Protein AF-A0A7S0JAT8-F1 (afdb_monomer_lite)

InterPro domains:
  IPR013320 Concanavalin A-like lectin/glucanase domain superfamily [SSF49899] (11-123)

Sequence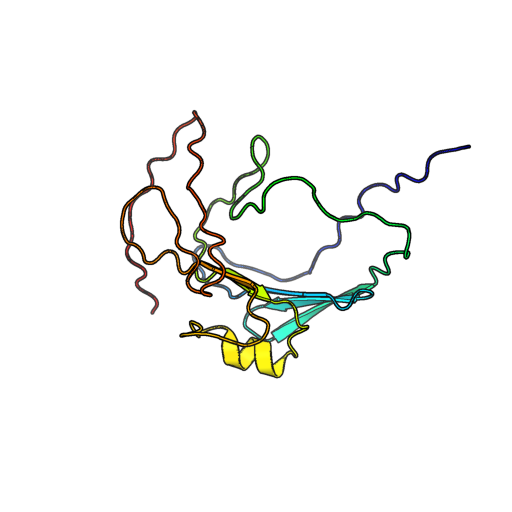 (150 aa):
ARSHLSSARSQEVKVRIETDTWYHICGTYDGKELRIYLNGTFKDQFDLPFGEDDEFHSKGDFHIGGIPGKHAWEGYIDEVRVWSDIKSEAEVRAGMNKVCVGTTAGLLAQWTFNEGSGEQVIDTSGNKNNGAFERYAGGVELRRVQSSRP

Foldseek 3Di:
DDDDPPPPPDDDFPDDDDPPDDWQWDWFDDQFKIWIDILLHTGDMDGDNDDPPDPPDDPDDDDDQDDPPDDGHDDDDFWDWDFPDGDDSVRCNVPRPDDDAEADPRTQFIFGVQPQDDQKTATRNPNGPIDGDDDDDPDDPDDDDHPPDD

Structure (mmCIF, N/CA/C/O backbone):
data_AF-A0A7S0JAT8-F1
#
_entry.id   AF-A0A7S0JAT8-F1
#
loop_
_atom_site.group_PDB
_atom_site.id
_atom_site.type_symbol
_atom_site.label_atom_id
_atom_site.label_alt_id
_atom_site.label_comp_id
_atom_site.label_asym_id
_atom_site.label_entity_id
_atom_site.label_seq_id
_atom_site.pdbx_PDB_ins_code
_atom_site.Cartn_x
_atom_site.Cartn_y
_atom_site.Cartn_z
_atom_site.occupancy
_atom_site.B_iso_or_equiv
_atom_site.auth_seq_id
_atom_site.auth_comp_id
_atom_site.auth_asym_id
_atom_site.auth_atom_id
_atom_site.pdbx_PDB_model_num
ATOM 1 N N . ALA A 1 1 ? 6.109 8.900 -37.108 1.00 40.12 1 ALA A N 1
ATOM 2 C CA . ALA A 1 1 ? 6.309 7.765 -36.188 1.00 40.12 1 ALA A CA 1
ATOM 3 C C . ALA A 1 1 ? 5.033 7.602 -35.369 1.00 40.12 1 ALA A C 1
ATOM 5 O O . ALA A 1 1 ? 4.628 8.558 -34.721 1.00 40.12 1 ALA A O 1
ATOM 6 N N . ARG A 1 2 ? 4.308 6.487 -35.531 1.00 36.12 2 ARG A N 1
ATOM 7 C CA . ARG A 1 2 ? 3.003 6.271 -34.884 1.00 36.12 2 ARG A CA 1
ATOM 8 C C . ARG A 1 2 ? 3.198 5.764 -33.453 1.00 36.12 2 ARG A C 1
ATOM 10 O O . ARG A 1 2 ? 3.781 4.708 -33.253 1.00 36.12 2 ARG A O 1
ATOM 17 N N . SER A 1 3 ? 2.685 6.565 -32.524 1.00 51.16 3 SER A N 1
ATOM 18 C CA . SER A 1 3 ? 2.229 6.279 -31.159 1.00 51.16 3 SER A CA 1
ATOM 19 C C . SER A 1 3 ? 2.258 4.816 -30.689 1.00 51.16 3 SER A C 1
ATOM 21 O O . SER A 1 3 ? 1.529 3.976 -31.219 1.00 51.16 3 SER A O 1
ATOM 23 N N . HIS A 1 4 ? 2.995 4.557 -29.609 1.00 42.19 4 HIS A N 1
ATOM 24 C CA . HIS A 1 4 ? 2.783 3.433 -28.690 1.00 42.19 4 HIS A CA 1
ATOM 25 C C . HIS A 1 4 ? 2.497 3.991 -27.292 1.00 42.19 4 HIS A C 1
ATOM 27 O O . HIS A 1 4 ? 3.267 3.826 -26.361 1.00 42.19 4 HIS A O 1
ATOM 33 N N . LEU A 1 5 ? 1.374 4.692 -27.144 1.00 45.16 5 LEU A N 1
ATOM 34 C CA . LEU A 1 5 ? 0.717 4.747 -25.843 1.00 45.16 5 LEU A CA 1
ATOM 35 C C . LEU A 1 5 ? -0.296 3.610 -25.876 1.00 45.16 5 LEU A C 1
ATOM 37 O O . LEU A 1 5 ? -1.412 3.776 -26.370 1.00 45.16 5 LEU A O 1
ATOM 41 N N . SER A 1 6 ? 0.148 2.413 -25.484 1.00 47.06 6 SER A N 1
ATOM 42 C CA . SER A 1 6 ? -0.763 1.286 -25.307 1.00 47.06 6 SER A CA 1
ATOM 43 C C . SER A 1 6 ? -1.801 1.696 -24.268 1.00 47.06 6 SER A C 1
ATOM 45 O O . SER A 1 6 ? -1.434 2.248 -23.229 1.00 47.06 6 SER A O 1
ATOM 47 N N . SER A 1 7 ? -3.083 1.462 -24.549 1.00 50.38 7 SER A N 1
ATOM 48 C CA . SER A 1 7 ? -4.158 1.658 -23.577 1.00 50.38 7 SER A CA 1
ATOM 49 C C . SER A 1 7 ? -3.756 1.031 -22.245 1.00 50.38 7 SER A C 1
ATOM 51 O O . SER A 1 7 ? -3.310 -0.117 -22.250 1.00 50.38 7 SER A O 1
ATOM 53 N N . ALA A 1 8 ? -3.910 1.755 -21.133 1.00 51.75 8 ALA A N 1
ATOM 54 C CA . ALA A 1 8 ? -3.674 1.208 -19.803 1.00 51.75 8 ALA A CA 1
ATOM 55 C C . ALA A 1 8 ? -4.427 -0.124 -19.675 1.00 51.75 8 ALA A C 1
ATOM 57 O O . ALA A 1 8 ? -5.659 -0.158 -19.677 1.00 51.75 8 ALA A O 1
ATOM 58 N N . ARG A 1 9 ? -3.685 -1.233 -19.654 1.00 59.03 9 ARG A N 1
ATOM 59 C CA . ARG A 1 9 ? -4.259 -2.558 -19.467 1.00 59.03 9 ARG A CA 1
ATOM 60 C C . ARG A 1 9 ? -4.585 -2.663 -17.986 1.00 59.03 9 ARG A C 1
ATOM 62 O O . ARG A 1 9 ? -3.685 -2.827 -17.170 1.00 59.03 9 ARG A O 1
ATOM 69 N N . SER A 1 10 ? -5.859 -2.515 -17.639 1.00 67.75 10 SER A N 1
ATOM 70 C CA . SER A 1 10 ? -6.325 -2.834 -16.295 1.00 67.75 10 SER A CA 1
ATOM 71 C C . SER A 1 10 ? -6.090 -4.324 -16.064 1.00 67.75 10 SER A C 1
ATOM 73 O O . SER A 1 10 ? -6.671 -5.157 -16.762 1.00 67.75 10 SER A O 1
ATOM 75 N N . GLN A 1 11 ? -5.208 -4.647 -15.128 1.00 79.81 11 GLN A N 1
ATOM 76 C CA . GLN A 1 11 ? -5.076 -5.994 -14.592 1.00 79.81 11 GLN A CA 1
ATOM 77 C C . GLN A 1 11 ? -5.922 -6.078 -13.323 1.00 79.81 11 GLN A C 1
ATOM 79 O O . GLN A 1 11 ? -5.937 -5.140 -12.525 1.00 79.81 11 GLN A O 1
ATOM 84 N N . GLU A 1 12 ? -6.647 -7.178 -13.152 1.00 85.75 12 GLU A N 1
ATOM 85 C CA . GLU A 1 12 ? -7.516 -7.400 -11.999 1.00 85.75 12 GLU A CA 1
ATOM 86 C C . GLU A 1 12 ? -7.115 -8.680 -11.272 1.00 85.75 12 GLU A C 1
ATOM 88 O O . GLU A 1 12 ? -6.853 -9.704 -11.897 1.00 85.75 12 GLU A O 1
ATOM 93 N N . VAL A 1 13 ? -7.107 -8.625 -9.942 1.00 88.88 13 VAL A N 1
ATOM 94 C CA . VAL A 1 13 ? -6.967 -9.811 -9.095 1.00 88.88 13 VAL A CA 1
ATOM 95 C C . VAL A 1 13 ? -8.365 -10.296 -8.741 1.00 88.88 13 VAL A C 1
ATOM 97 O O . VAL A 1 13 ? -9.128 -9.588 -8.080 1.00 88.88 13 VAL A O 1
ATOM 100 N N . LYS A 1 14 ? -8.720 -11.514 -9.156 1.00 90.38 14 LYS A N 1
ATOM 101 C CA . LYS A 1 14 ? -10.046 -12.087 -8.881 1.00 90.38 14 LYS A CA 1
ATOM 102 C C . LYS A 1 14 ? -10.119 -12.650 -7.469 1.00 90.38 14 LYS A C 1
ATOM 104 O O . LYS A 1 14 ? -9.928 -13.843 -7.243 1.00 90.38 14 LYS A O 1
ATOM 109 N N . VAL A 1 15 ? -10.430 -11.782 -6.515 1.00 90.88 15 VAL A N 1
ATOM 110 C CA . VAL A 1 15 ? -10.678 -12.153 -5.120 1.00 90.88 15 VAL A CA 1
ATOM 111 C C . VAL A 1 15 ? -11.955 -11.485 -4.627 1.00 90.88 15 VAL A C 1
ATOM 113 O O . VAL A 1 15 ? -12.222 -10.324 -4.922 1.00 90.88 15 VAL A O 1
ATOM 116 N N . ARG A 1 16 ? -12.750 -12.231 -3.857 1.00 91.62 16 ARG A N 1
ATOM 117 C CA . ARG A 1 16 ? -13.897 -11.681 -3.137 1.00 91.62 16 ARG A CA 1
ATOM 118 C C . ARG A 1 16 ? -13.408 -10.966 -1.879 1.00 91.62 16 ARG A C 1
ATOM 120 O O . ARG A 1 16 ? -12.762 -11.583 -1.036 1.00 91.62 16 ARG A O 1
ATOM 127 N N . ILE A 1 17 ? -13.764 -9.695 -1.766 1.00 92.25 17 ILE A N 1
ATOM 128 C CA . ILE A 1 17 ? -13.624 -8.882 -0.558 1.00 92.25 17 ILE A CA 1
ATOM 129 C C . ILE A 1 17 ? -15.016 -8.528 -0.045 1.00 92.25 17 ILE A C 1
ATOM 131 O O . ILE A 1 17 ? -15.958 -8.405 -0.829 1.00 92.25 17 ILE A O 1
ATOM 135 N N . GLU A 1 18 ? -15.147 -8.411 1.266 1.00 95.62 18 GLU A N 1
ATOM 136 C CA . GLU A 1 18 ? -16.399 -8.065 1.934 1.00 95.62 18 GLU A CA 1
ATOM 137 C C . GLU A 1 18 ? -16.270 -6.675 2.558 1.00 95.62 18 GLU A C 1
ATOM 139 O O . GLU A 1 18 ? -15.180 -6.264 2.963 1.00 95.62 18 GLU A O 1
ATOM 144 N N . THR A 1 19 ? -17.372 -5.925 2.598 1.00 93.81 19 THR A N 1
ATOM 145 C CA . THR A 1 19 ? -17.400 -4.632 3.288 1.00 93.81 19 THR A CA 1
ATOM 146 C C . THR A 1 19 ? -17.225 -4.834 4.791 1.00 93.81 19 THR A C 1
ATOM 148 O O . THR A 1 19 ? -17.406 -5.937 5.310 1.00 93.81 19 THR A O 1
ATOM 151 N N . ASP A 1 20 ? -16.833 -3.769 5.490 1.00 92.62 20 ASP A N 1
ATOM 152 C CA . ASP A 1 20 ? -16.684 -3.761 6.952 1.00 92.62 20 ASP A CA 1
ATOM 153 C C . ASP A 1 20 ? -15.693 -4.810 7.497 1.00 92.62 20 ASP A C 1
ATOM 155 O O . ASP A 1 20 ? -15.748 -5.196 8.664 1.00 92.62 20 ASP A O 1
ATOM 159 N N . THR A 1 21 ? -14.760 -5.264 6.654 1.00 95.31 21 THR A N 1
ATOM 160 C CA . THR A 1 21 ? -13.736 -6.254 6.997 1.00 95.31 21 THR A CA 1
ATOM 161 C C . THR A 1 21 ? -12.343 -5.686 6.746 1.00 95.31 21 THR A C 1
ATOM 163 O O . THR A 1 21 ? -12.061 -5.139 5.680 1.00 95.31 21 THR A O 1
ATOM 166 N N . TRP A 1 22 ? -11.446 -5.838 7.723 1.00 95.50 22 TRP A N 1
ATOM 167 C CA . TRP A 1 22 ? -10.042 -5.467 7.562 1.00 95.50 22 TRP A CA 1
ATOM 168 C C . TRP A 1 22 ? -9.291 -6.493 6.717 1.00 95.50 22 TRP A C 1
ATOM 170 O O . TRP A 1 22 ? -9.355 -7.699 6.962 1.00 95.50 22 TRP A O 1
ATOM 180 N N . TYR A 1 23 ? -8.514 -5.990 5.762 1.00 96.44 23 TYR A N 1
ATOM 181 C CA . TYR A 1 23 ? -7.611 -6.785 4.945 1.00 96.44 23 TYR A CA 1
ATOM 182 C C . TYR A 1 23 ? -6.217 -6.177 4.961 1.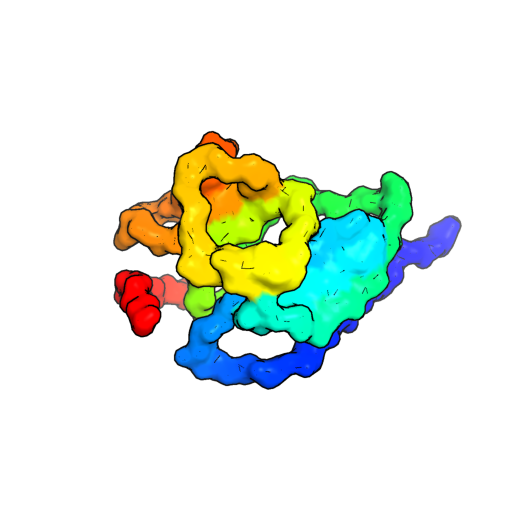00 96.44 23 TYR A C 1
ATOM 184 O O . TYR A 1 23 ? -6.056 -4.961 4.884 1.00 96.44 23 TYR A O 1
ATOM 192 N N . HIS A 1 24 ? -5.204 -7.037 4.976 1.00 97.75 24 HIS A N 1
ATOM 193 C CA . HIS A 1 24 ? -3.850 -6.629 4.639 1.00 97.75 24 HIS A CA 1
ATOM 194 C C . HIS A 1 24 ? -3.599 -6.881 3.153 1.00 97.75 24 HIS A C 1
ATOM 196 O O . HIS A 1 24 ? -3.668 -8.028 2.700 1.00 97.75 24 HIS A O 1
ATOM 202 N N . ILE A 1 25 ? -3.250 -5.832 2.413 1.00 97.06 25 ILE A N 1
ATOM 203 C CA . ILE A 1 25 ? -2.876 -5.907 0.999 1.00 97.06 25 ILE A CA 1
ATOM 204 C C . ILE A 1 25 ? -1.397 -5.555 0.874 1.00 97.06 25 ILE A C 1
ATO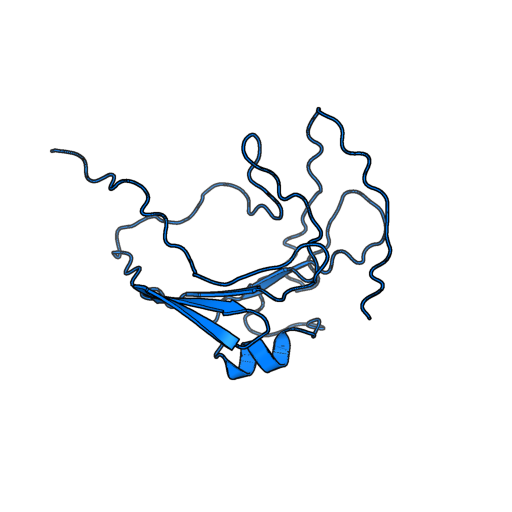M 206 O O . ILE A 1 25 ? -0.936 -4.567 1.439 1.00 97.06 25 ILE A O 1
ATOM 210 N N . CYS A 1 26 ? -0.647 -6.360 0.126 1.00 98.00 26 CYS A N 1
ATOM 211 C CA . CYS A 1 26 ? 0.744 -6.069 -0.204 1.00 98.00 26 CYS A CA 1
ATOM 212 C C . CYS A 1 26 ? 0.994 -6.337 -1.685 1.00 98.00 26 CYS A C 1
ATOM 214 O O . CYS A 1 26 ? 0.581 -7.372 -2.206 1.00 98.00 26 CYS A O 1
ATOM 216 N N . GLY A 1 27 ? 1.669 -5.398 -2.345 1.00 97.06 27 GLY A N 1
ATOM 217 C CA . GLY A 1 27 ? 2.234 -5.581 -3.674 1.00 97.06 27 GLY A CA 1
ATOM 218 C C . GLY A 1 27 ? 3.756 -5.629 -3.594 1.00 97.06 27 GLY A C 1
ATOM 219 O O . GLY A 1 27 ? 4.349 -4.840 -2.857 1.00 97.06 27 GLY A O 1
ATOM 220 N N . THR A 1 28 ? 4.388 -6.531 -4.341 1.00 96.75 28 THR A N 1
ATOM 221 C CA . THR A 1 28 ? 5.845 -6.529 -4.528 1.00 96.75 28 THR A CA 1
ATOM 222 C C . THR A 1 28 ? 6.186 -6.515 -6.004 1.00 96.75 28 THR A C 1
ATOM 224 O O . THR A 1 28 ? 5.501 -7.145 -6.803 1.00 96.75 28 THR A O 1
ATOM 227 N N . TYR A 1 29 ? 7.225 -5.769 -6.370 1.00 93.62 29 TYR A N 1
ATOM 228 C CA . TYR A 1 29 ? 7.622 -5.592 -7.759 1.00 93.62 29 TYR A CA 1
ATOM 229 C C . TYR A 1 29 ? 9.136 -5.718 -7.891 1.00 93.62 29 TYR A C 1
ATOM 231 O O . TYR A 1 29 ? 9.867 -5.032 -7.181 1.00 93.62 29 TYR A O 1
ATOM 239 N N . ASP A 1 30 ? 9.596 -6.607 -8.773 1.00 91.69 30 ASP A N 1
ATOM 240 C CA . ASP A 1 30 ? 11.021 -6.928 -8.944 1.00 91.69 30 ASP A CA 1
ATOM 241 C C . ASP A 1 30 ? 11.670 -6.302 -10.190 1.00 91.69 30 ASP A C 1
ATOM 243 O O . ASP A 1 30 ? 12.788 -6.654 -10.566 1.00 91.69 30 ASP A O 1
ATOM 247 N N . GLY A 1 31 ? 10.975 -5.359 -10.830 1.00 87.56 31 GLY A N 1
ATOM 248 C CA . GLY A 1 31 ? 11.393 -4.774 -12.105 1.00 87.56 31 GLY A CA 1
ATOM 249 C C . GLY A 1 31 ? 10.913 -5.561 -13.327 1.00 87.56 31 GLY A C 1
ATOM 250 O O . GLY A 1 31 ? 11.101 -5.097 -14.451 1.00 87.56 31 GLY A O 1
ATOM 251 N N . LYS A 1 32 ? 10.293 -6.732 -13.129 1.00 88.69 32 LYS A N 1
ATOM 252 C CA . LYS A 1 32 ? 9.715 -7.544 -14.207 1.00 88.69 32 LYS A CA 1
ATOM 253 C C . LYS A 1 32 ? 8.335 -8.086 -13.881 1.00 88.69 32 LYS A C 1
ATOM 255 O O . LYS A 1 32 ? 7.501 -8.175 -14.774 1.00 88.69 32 LYS A O 1
ATOM 260 N N . GLU A 1 33 ? 8.086 -8.450 -12.633 1.00 91.44 33 GLU A N 1
ATOM 261 C CA . GLU A 1 33 ? 6.855 -9.097 -12.199 1.00 91.44 33 GLU A CA 1
ATOM 262 C C . GLU A 1 33 ? 6.288 -8.392 -10.964 1.00 91.44 33 GLU A C 1
ATOM 264 O O . GLU A 1 33 ? 6.991 -8.160 -9.976 1.00 91.44 33 GLU A O 1
ATOM 269 N N . LEU A 1 34 ? 4.999 -8.049 -11.021 1.00 93.75 34 LEU A N 1
ATOM 270 C CA . LEU A 1 34 ? 4.223 -7.565 -9.881 1.00 93.75 34 LEU A CA 1
ATOM 271 C C . LEU A 1 34 ? 3.488 -8.742 -9.246 1.00 93.75 34 LEU A C 1
ATOM 273 O O . LEU A 1 34 ? 2.724 -9.418 -9.927 1.00 93.75 34 LEU A O 1
ATOM 277 N N . ARG A 1 35 ? 3.646 -8.939 -7.937 1.00 96.44 35 ARG A N 1
ATOM 278 C CA . ARG A 1 35 ? 2.919 -9.941 -7.144 1.00 96.44 35 ARG A CA 1
ATOM 279 C C . ARG A 1 35 ? 1.991 -9.256 -6.156 1.00 96.44 35 ARG A C 1
ATOM 281 O O . ARG A 1 35 ? 2.392 -8.287 -5.514 1.00 96.44 35 ARG A O 1
ATOM 288 N N . ILE A 1 36 ? 0.781 -9.785 -5.993 1.00 97.44 36 ILE A N 1
ATOM 289 C CA . ILE A 1 36 ? -0.215 -9.284 -5.041 1.00 97.44 36 ILE A CA 1
ATOM 290 C C . ILE A 1 36 ? -0.515 -10.344 -3.981 1.00 97.44 36 ILE A C 1
ATOM 292 O O . ILE A 1 36 ? -0.766 -11.513 -4.284 1.00 97.44 36 ILE A O 1
ATOM 296 N N . TYR A 1 37 ? -0.544 -9.907 -2.725 1.00 98.06 37 TYR A N 1
ATOM 297 C CA . TYR A 1 37 ? -0.856 -10.713 -1.553 1.00 98.06 37 TYR A CA 1
ATOM 298 C C . TYR A 1 37 ? -2.052 -10.120 -0.810 1.00 98.06 37 TYR A C 1
ATOM 300 O O . TYR A 1 37 ? -2.120 -8.910 -0.593 1.00 98.06 37 TYR A O 1
ATOM 308 N N . LEU A 1 38 ? -2.950 -10.989 -0.345 1.00 97.88 38 LEU A N 1
ATOM 309 C CA . LEU A 1 38 ? -4.057 -10.632 0.544 1.00 97.88 38 LEU A CA 1
ATOM 310 C C . LEU A 1 38 ? -3.960 -11.476 1.814 1.00 97.88 38 LEU A C 1
ATOM 312 O O . LEU A 1 38 ? -3.875 -12.704 1.733 1.00 97.88 38 LEU A O 1
ATOM 316 N N . ASN A 1 39 ? -3.957 -10.822 2.975 1.00 97.50 39 ASN A N 1
ATOM 317 C CA . ASN A 1 39 ? -3.791 -11.450 4.291 1.00 97.50 39 ASN A CA 1
ATOM 318 C C . ASN A 1 39 ? -2.571 -12.391 4.338 1.00 97.50 39 ASN A C 1
ATOM 320 O O . ASN A 1 39 ? -2.645 -13.527 4.804 1.00 97.50 39 ASN A O 1
ATOM 324 N N . GLY A 1 40 ? -1.448 -11.931 3.775 1.00 97.06 40 GLY A N 1
ATOM 325 C CA . GLY A 1 40 ? -0.179 -12.666 3.781 1.00 97.06 40 GLY A CA 1
ATOM 326 C C . GLY A 1 40 ? -0.150 -13.917 2.901 1.00 97.06 40 GLY A C 1
ATOM 327 O O . GLY A 1 40 ? 0.747 -14.744 3.063 1.00 97.06 40 GLY A O 1
ATOM 328 N N . THR A 1 41 ? -1.129 -14.080 2.009 1.00 97.31 41 THR A N 1
ATOM 329 C CA . THR A 1 41 ? -1.202 -15.197 1.060 1.00 97.31 41 THR A CA 1
ATOM 330 C C . THR A 1 41 ? -1.140 -14.672 -0.366 1.00 97.31 41 THR A C 1
ATOM 332 O O . THR A 1 41 ? -1.861 -13.725 -0.691 1.00 97.31 41 THR A O 1
ATOM 335 N N . PHE A 1 42 ? -0.314 -15.291 -1.210 1.00 97.75 42 PHE A N 1
ATOM 336 C CA . PHE A 1 42 ? -0.227 -14.965 -2.636 1.00 97.75 42 PHE A CA 1
ATOM 337 C C . PHE A 1 42 ? -1.597 -15.092 -3.323 1.00 97.75 42 PHE A C 1
ATOM 339 O O . PHE A 1 42 ? -2.359 -16.020 -3.031 1.00 97.75 42 PHE A O 1
ATOM 346 N N . LYS A 1 43 ? -1.930 -14.142 -4.204 1.00 97.69 43 LYS A N 1
ATOM 347 C CA . LYS A 1 43 ? -3.195 -14.134 -4.956 1.00 97.69 43 LYS A CA 1
ATOM 348 C C . LYS A 1 43 ? -3.000 -14.148 -6.454 1.00 97.69 43 LYS A C 1
ATOM 350 O O . LYS A 1 43 ? -3.682 -14.920 -7.117 1.00 97.69 43 LYS A O 1
ATOM 355 N N . ASP A 1 44 ? -2.116 -13.303 -6.963 1.00 96.50 44 ASP A N 1
ATOM 356 C CA . ASP A 1 44 ? -1.880 -13.215 -8.397 1.00 96.50 44 ASP A CA 1
ATOM 357 C C . ASP A 1 44 ? -0.534 -12.566 -8.704 1.00 96.50 44 ASP A C 1
ATOM 359 O O . ASP A 1 44 ? 0.058 -11.895 -7.845 1.00 96.50 44 ASP A O 1
ATOM 363 N N . GLN A 1 45 ? -0.091 -12.739 -9.945 1.00 95.25 45 GLN A N 1
ATOM 364 C CA . GLN A 1 45 ? 1.084 -12.080 -10.489 1.00 95.25 45 GLN A CA 1
ATOM 365 C C . GLN A 1 45 ? 0.856 -11.587 -11.916 1.00 95.25 45 GLN A C 1
ATOM 367 O O . GLN A 1 45 ? 0.117 -12.184 -12.695 1.00 95.25 45 GLN A O 1
ATOM 372 N N . PHE A 1 46 ? 1.549 -10.511 -12.271 1.00 92.31 46 PHE A N 1
ATOM 373 C CA . PHE A 1 46 ? 1.501 -9.924 -13.600 1.00 92.31 46 PHE A CA 1
ATOM 374 C C . PHE A 1 46 ? 2.912 -9.655 -14.100 1.00 92.31 46 PHE A C 1
ATOM 376 O O . PHE A 1 46 ? 3.672 -8.928 -13.458 1.00 92.31 46 PHE A O 1
ATOM 383 N N . ASP A 1 47 ? 3.221 -10.184 -15.281 1.00 91.44 47 ASP A N 1
ATOM 384 C CA . ASP A 1 47 ? 4.418 -9.801 -16.018 1.00 91.44 47 ASP A CA 1
ATOM 385 C C . ASP A 1 47 ? 4.259 -8.349 -16.476 1.00 91.44 47 ASP A C 1
ATOM 387 O O . ASP A 1 47 ? 3.413 -8.019 -17.315 1.00 91.44 47 ASP A O 1
ATOM 391 N N . LEU A 1 48 ? 5.075 -7.479 -15.897 1.00 85.06 48 LEU A N 1
ATOM 392 C CA . LEU A 1 48 ? 5.176 -6.060 -16.202 1.00 85.06 48 LEU A CA 1
ATOM 393 C C . LEU A 1 48 ? 6.645 -5.703 -16.473 1.00 85.06 48 LEU A C 1
ATOM 395 O O . LEU A 1 48 ? 7.199 -4.879 -15.758 1.00 85.06 48 LEU A O 1
ATOM 399 N N . PRO A 1 49 ? 7.314 -6.318 -17.466 1.00 81.69 49 PRO A N 1
ATOM 400 C CA . PRO A 1 49 ? 8.679 -5.943 -17.799 1.00 81.69 49 PRO A CA 1
ATOM 401 C C . PRO A 1 49 ? 8.692 -4.500 -18.306 1.00 81.69 49 PRO A C 1
ATOM 403 O O . PRO A 1 49 ? 8.169 -4.220 -19.384 1.00 81.69 49 PRO A O 1
ATOM 406 N N . PHE A 1 50 ? 9.279 -3.589 -17.531 1.00 73.75 50 PHE A N 1
ATOM 407 C CA . PHE A 1 50 ? 9.563 -2.238 -18.008 1.00 73.75 50 PHE A CA 1
ATOM 408 C C . PHE A 1 50 ? 10.883 -2.251 -18.786 1.00 73.75 50 PHE A C 1
ATOM 410 O O . PHE A 1 50 ? 11.857 -2.879 -18.361 1.00 73.75 50 PHE A O 1
ATOM 417 N N . GLY A 1 51 ? 10.903 -1.604 -19.951 1.00 62.06 51 GLY A N 1
ATOM 418 C CA . GLY A 1 51 ? 12.133 -1.356 -20.695 1.00 62.06 51 GLY A CA 1
ATOM 419 C C . GLY A 1 51 ? 13.031 -0.372 -19.944 1.00 62.06 51 GLY A C 1
ATOM 420 O O . GLY A 1 51 ? 12.545 0.453 -19.176 1.00 62.06 51 GLY A O 1
ATOM 421 N N . GLU A 1 52 ? 14.344 -0.432 -20.174 1.00 58.50 52 GLU A N 1
ATOM 422 C CA . GLU A 1 52 ? 15.307 0.503 -19.558 1.00 58.50 52 GLU A CA 1
ATOM 423 C C . GLU A 1 52 ? 14.999 1.981 -19.884 1.00 58.50 52 GLU A C 1
ATOM 425 O O . GLU A 1 52 ? 15.333 2.860 -19.094 1.00 58.50 52 GLU A O 1
ATOM 430 N N . ASP A 1 53 ? 14.304 2.237 -21.001 1.00 59.75 53 ASP A N 1
ATOM 431 C CA . ASP A 1 53 ? 13.874 3.566 -21.459 1.00 59.75 53 ASP A CA 1
ATOM 432 C C . ASP A 1 53 ? 12.460 3.969 -20.986 1.00 59.75 53 ASP A C 1
ATOM 434 O O . ASP A 1 53 ? 11.987 5.068 -21.293 1.00 59.75 53 ASP A O 1
ATOM 438 N N . ASP A 1 54 ? 11.752 3.103 -20.257 1.00 61.72 54 ASP A N 1
ATOM 439 C CA . ASP A 1 54 ? 10.402 3.401 -19.787 1.00 61.72 54 ASP A CA 1
ATOM 440 C C . ASP A 1 54 ? 10.457 4.222 -18.480 1.00 61.72 54 ASP A C 1
ATOM 442 O O . ASP A 1 54 ? 10.578 3.686 -17.377 1.00 61.72 54 ASP A O 1
ATOM 446 N N . GLU A 1 55 ? 10.329 5.551 -18.583 1.00 54.91 55 GLU A N 1
ATOM 447 C CA . GLU A 1 55 ? 10.192 6.465 -17.433 1.00 54.91 55 GLU A CA 1
ATOM 448 C C . GLU A 1 55 ? 8.820 6.312 -16.731 1.00 54.91 55 GLU A C 1
ATOM 450 O O . GLU A 1 55 ? 7.994 7.226 -16.715 1.00 54.91 55 GLU A O 1
ATOM 455 N N . PHE A 1 56 ? 8.546 5.162 -16.105 1.00 62.59 56 PHE A N 1
ATOM 456 C CA . PHE A 1 56 ? 7.370 4.965 -15.240 1.00 62.59 56 PHE A CA 1
ATOM 457 C C . PHE A 1 56 ? 7.644 5.366 -13.786 1.00 62.59 56 PHE A C 1
ATOM 459 O O . PHE A 1 56 ? 7.324 4.643 -12.844 1.00 62.59 56 PHE A O 1
ATOM 466 N N . HIS A 1 57 ? 8.207 6.555 -13.583 1.00 66.12 57 HIS A N 1
ATOM 467 C CA . HIS A 1 57 ? 8.170 7.215 -12.282 1.00 66.12 57 HIS A CA 1
ATOM 468 C C . HIS A 1 57 ? 7.208 8.400 -12.336 1.00 66.12 57 HIS A C 1
ATOM 470 O O . HIS A 1 57 ? 7.297 9.281 -13.192 1.00 66.12 57 HIS A O 1
ATOM 476 N N . SER A 1 58 ? 6.261 8.428 -11.398 1.00 72.88 58 SER A N 1
ATOM 477 C CA . SER A 1 58 ? 5.462 9.629 -11.180 1.00 72.88 58 SER A CA 1
ATOM 478 C C . SER A 1 58 ? 6.388 10.753 -10.718 1.00 72.88 58 SER A C 1
ATOM 480 O O . SER A 1 58 ? 7.184 10.564 -9.802 1.00 72.88 58 SER A O 1
ATOM 482 N N . LYS A 1 59 ? 6.262 11.931 -11.333 1.00 80.06 59 LYS A N 1
ATOM 483 C CA . LYS A 1 59 ? 6.863 13.175 -10.820 1.00 80.06 59 LYS A CA 1
ATOM 484 C C . LYS A 1 59 ? 5.966 13.873 -9.789 1.00 80.06 59 LYS A C 1
ATOM 486 O O . LYS A 1 59 ? 6.368 14.889 -9.239 1.00 80.06 59 LYS A O 1
ATOM 491 N N . GLY A 1 60 ? 4.743 13.375 -9.597 1.00 81.88 60 GLY A N 1
ATOM 492 C CA . GLY A 1 60 ? 3.789 13.882 -8.613 1.00 81.88 60 GLY A CA 1
ATOM 493 C C . GLY A 1 60 ? 3.862 13.131 -7.287 1.00 81.88 60 GLY A C 1
ATOM 494 O O . GLY A 1 60 ? 4.472 12.062 -7.206 1.00 81.88 60 GLY A O 1
ATOM 495 N N . ASP A 1 61 ? 3.189 13.686 -6.283 1.00 86.31 61 ASP A N 1
ATOM 496 C CA . ASP A 1 61 ? 3.222 13.193 -4.908 1.00 86.31 61 ASP A CA 1
ATOM 497 C C . ASP A 1 61 ? 2.656 11.772 -4.757 1.00 86.31 61 ASP A C 1
ATOM 499 O O . ASP A 1 61 ? 1.820 11.298 -5.539 1.00 86.31 61 ASP A O 1
ATOM 503 N N . PHE A 1 62 ? 3.119 11.079 -3.717 1.00 88.94 62 PHE A N 1
ATOM 504 C CA . PHE A 1 62 ? 2.587 9.781 -3.322 1.00 88.94 62 PHE A CA 1
ATOM 505 C C . PHE A 1 62 ? 1.291 9.980 -2.532 1.00 88.94 62 PHE A C 1
ATOM 507 O O . PHE A 1 62 ? 1.307 10.531 -1.433 1.00 88.94 62 PHE A O 1
ATOM 514 N N . HIS A 1 63 ? 0.172 9.516 -3.085 1.00 90.44 63 HIS A N 1
ATOM 515 C CA . HIS A 1 63 ? -1.143 9.675 -2.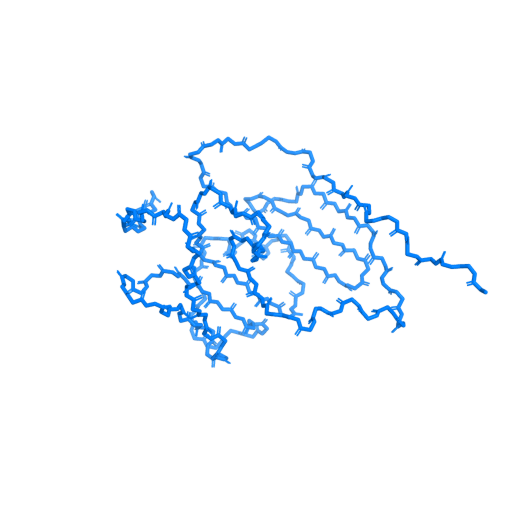471 1.00 90.44 63 HIS A CA 1
ATOM 516 C C . HIS A 1 63 ? -1.631 8.360 -1.862 1.00 90.44 63 HIS A C 1
ATOM 518 O O . HIS A 1 63 ? -1.481 7.287 -2.449 1.00 90.44 63 HIS A O 1
ATOM 524 N N . ILE A 1 64 ? -2.265 8.459 -0.696 1.00 91.88 64 ILE A N 1
ATOM 525 C CA . ILE A 1 64 ? -2.914 7.347 0.003 1.00 91.88 64 ILE A CA 1
ATOM 526 C C . ILE A 1 64 ? -4.409 7.652 0.062 1.00 91.88 64 ILE A C 1
ATOM 528 O O . ILE A 1 64 ? -4.807 8.763 0.400 1.00 91.88 64 ILE A O 1
ATOM 532 N N . GLY A 1 65 ? -5.243 6.663 -0.261 1.00 90.50 65 GLY A N 1
ATOM 533 C CA . GLY A 1 65 ? -6.699 6.802 -0.176 1.00 90.50 65 GLY A CA 1
ATOM 534 C C . GLY A 1 65 ? -7.359 7.525 -1.349 1.00 90.50 65 GLY A C 1
ATOM 535 O O . GLY A 1 65 ? -8.556 7.777 -1.295 1.00 90.50 65 GLY A O 1
ATOM 536 N N . GLY A 1 66 ? -6.637 7.826 -2.429 1.00 86.69 66 GLY A N 1
ATOM 537 C CA . GLY A 1 66 ? -7.238 8.365 -3.647 1.00 86.69 66 GLY A CA 1
ATOM 538 C C . GLY A 1 66 ? -6.249 9.093 -4.542 1.00 86.69 66 GLY A C 1
ATOM 539 O O . GLY A 1 66 ? -5.074 9.220 -4.214 1.00 86.69 66 GLY A O 1
ATOM 540 N N . ILE A 1 67 ? -6.744 9.574 -5.681 1.00 81.88 67 ILE A N 1
ATOM 541 C CA . ILE A 1 67 ? -6.014 10.502 -6.552 1.00 81.88 67 ILE A CA 1
ATOM 542 C C . ILE A 1 67 ? -6.761 11.843 -6.531 1.00 81.88 67 ILE A C 1
ATOM 544 O O . ILE A 1 67 ? -7.970 11.839 -6.804 1.00 81.88 67 ILE A O 1
ATOM 548 N N . PRO A 1 68 ? -6.081 12.978 -6.269 1.00 80.25 68 PRO A N 1
ATOM 549 C CA . PRO A 1 68 ? -6.716 14.291 -6.240 1.00 80.25 68 PRO A CA 1
ATOM 550 C C . PRO A 1 68 ? -7.527 14.569 -7.508 1.00 80.25 68 PRO A C 1
ATOM 552 O O . PRO A 1 68 ? -7.069 14.336 -8.630 1.00 80.25 68 PRO A O 1
ATOM 555 N N . GLY A 1 69 ? -8.758 15.052 -7.331 1.00 80.19 69 GLY A N 1
ATOM 556 C CA . GLY A 1 69 ? -9.662 15.380 -8.439 1.00 80.19 69 GLY A CA 1
ATOM 557 C C . GLY A 1 69 ? -10.196 14.179 -9.231 1.00 80.19 69 GLY A C 1
ATOM 558 O O . GLY A 1 69 ? -10.800 14.379 -10.284 1.00 80.19 69 GLY A O 1
ATOM 559 N N . LYS A 1 70 ? -9.978 12.943 -8.759 1.00 83.44 70 LYS A N 1
ATOM 560 C CA . LYS A 1 70 ? -10.516 11.721 -9.372 1.00 83.44 70 LYS A CA 1
ATOM 561 C C . LYS A 1 70 ? -11.377 10.938 -8.380 1.00 83.44 70 LYS A C 1
ATOM 563 O O . LYS A 1 70 ? -12.475 11.366 -8.047 1.00 83.44 70 LYS A O 1
ATOM 568 N N . HIS A 1 71 ? -10.890 9.783 -7.941 1.00 79.00 71 HIS A N 1
ATOM 569 C CA . HIS A 1 71 ? -11.601 8.865 -7.066 1.00 79.00 71 HIS A CA 1
ATOM 570 C C . HIS A 1 71 ? -10.925 8.845 -5.699 1.00 79.00 71 HIS A C 1
ATOM 572 O O . HIS A 1 71 ? -9.695 8.779 -5.615 1.00 79.00 71 HIS A O 1
ATOM 578 N N . ALA A 1 72 ? -11.750 8.888 -4.657 1.00 85.62 72 ALA A N 1
ATOM 579 C CA . ALA A 1 72 ? -11.349 8.675 -3.277 1.00 85.62 72 ALA A CA 1
ATOM 580 C C . ALA A 1 72 ? -11.786 7.276 -2.827 1.00 85.62 72 ALA A C 1
ATOM 582 O O . ALA A 1 72 ? -12.784 6.738 -3.307 1.00 85.62 72 ALA A O 1
ATOM 583 N N . TRP A 1 73 ? -11.014 6.690 -1.922 1.00 87.62 73 TRP A N 1
ATOM 584 C CA . TRP A 1 73 ? -11.349 5.449 -1.246 1.00 87.62 73 TRP A CA 1
ATOM 585 C C . TRP A 1 73 ? -12.408 5.714 -0.176 1.00 87.62 73 TRP A C 1
ATOM 587 O O . TRP A 1 73 ? -12.220 6.556 0.701 1.00 87.62 73 TRP A O 1
ATOM 597 N N . GLU A 1 74 ? -13.505 4.965 -0.231 1.00 88.31 74 GLU A N 1
ATOM 598 C CA . GLU A 1 74 ? -14.558 4.987 0.782 1.00 88.31 74 GLU A CA 1
ATOM 599 C C . GLU A 1 74 ? -14.331 3.846 1.778 1.00 88.31 74 GLU A C 1
ATOM 601 O O . GLU A 1 74 ? -14.885 2.755 1.658 1.00 88.31 74 GLU A O 1
ATOM 606 N N . GLY A 1 7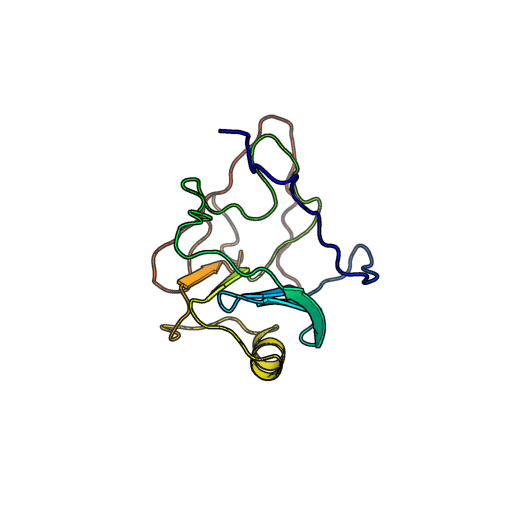5 ? -13.465 4.085 2.759 1.00 89.38 75 GLY A N 1
ATOM 607 C CA . GLY A 1 75 ? -13.163 3.116 3.804 1.00 89.38 75 GLY A CA 1
ATOM 608 C C . GLY A 1 75 ? -11.991 3.547 4.673 1.00 89.38 75 GLY A C 1
ATOM 609 O O . GLY A 1 75 ? -11.495 4.669 4.572 1.00 89.38 75 GLY A O 1
ATOM 610 N N . TYR A 1 76 ? -11.533 2.634 5.525 1.00 89.94 76 TYR A N 1
ATOM 611 C CA . TYR A 1 76 ? -10.399 2.873 6.414 1.00 89.94 76 TYR A CA 1
ATOM 612 C C . TYR A 1 76 ? -9.093 2.356 5.802 1.00 89.94 76 TYR A C 1
ATOM 614 O O . TYR A 1 76 ? -9.083 1.345 5.099 1.00 89.94 76 TYR A O 1
ATOM 622 N N . ILE A 1 77 ? -7.998 3.065 6.075 1.00 92.62 77 ILE A N 1
ATOM 623 C CA . ILE A 1 77 ? -6.625 2.685 5.728 1.00 92.62 77 ILE A CA 1
ATOM 624 C C . ILE A 1 77 ? -5.792 2.819 7.001 1.00 92.62 77 ILE A C 1
ATOM 626 O O . ILE A 1 77 ? -5.948 3.792 7.735 1.00 92.62 77 ILE A O 1
ATOM 630 N N . ASP A 1 78 ? -4.929 1.840 7.254 1.00 93.00 78 ASP A N 1
ATOM 631 C CA . ASP A 1 78 ? -4.026 1.810 8.404 1.00 93.00 78 ASP A CA 1
ATOM 632 C C . ASP A 1 78 ? -2.684 1.162 7.997 1.00 93.00 78 ASP A C 1
ATOM 634 O O . ASP A 1 78 ? -2.629 0.404 7.026 1.00 93.00 78 ASP A O 1
ATOM 638 N N . GLU A 1 79 ? -1.609 1.465 8.731 1.00 94.12 79 GLU A N 1
ATOM 639 C CA . GLU A 1 79 ? -0.265 0.855 8.622 1.00 94.12 79 GLU A CA 1
ATOM 640 C C . GLU A 1 79 ? 0.343 0.790 7.209 1.00 94.12 79 GLU A C 1
ATOM 642 O O . GLU A 1 79 ? 0.880 -0.241 6.771 1.00 94.12 79 GLU A O 1
ATOM 647 N N . VAL A 1 80 ? 0.312 1.910 6.486 1.00 96.50 80 VAL A N 1
ATOM 648 C CA . VAL A 1 80 ? 0.897 1.979 5.142 1.00 96.50 80 VAL A CA 1
ATOM 649 C C . VAL A 1 80 ? 2.419 1.973 5.235 1.00 96.50 80 VAL A C 1
ATOM 651 O O . VAL A 1 80 ? 3.015 2.729 6.001 1.00 96.50 80 VAL A O 1
ATOM 654 N N . ARG A 1 81 ? 3.060 1.117 4.434 1.00 96.88 81 ARG A N 1
ATOM 655 C CA . ARG A 1 81 ? 4.518 0.953 4.386 1.00 96.88 81 ARG A CA 1
ATOM 656 C C . ARG A 1 81 ? 5.012 0.871 2.949 1.00 96.88 81 ARG A C 1
ATOM 658 O O . ARG A 1 81 ? 4.380 0.223 2.117 1.00 96.88 81 ARG A O 1
ATOM 665 N N . VAL A 1 82 ? 6.184 1.450 2.698 1.00 96.88 82 VAL A N 1
ATOM 666 C CA . VAL A 1 82 ? 6.903 1.357 1.419 1.00 96.88 82 VAL A CA 1
ATOM 667 C C . VAL A 1 82 ? 8.311 0.831 1.676 1.00 96.88 82 VAL A C 1
ATOM 669 O O . VAL A 1 82 ? 8.999 1.309 2.578 1.00 96.88 82 VAL A O 1
ATOM 672 N N . TRP A 1 83 ? 8.737 -0.151 0.883 1.00 97.00 83 TRP A N 1
ATOM 673 C CA . TRP A 1 83 ? 10.032 -0.819 1.010 1.00 97.00 83 TRP A CA 1
ATOM 674 C C . TRP A 1 83 ? 10.833 -0.708 -0.287 1.00 97.00 83 TRP A C 1
ATOM 676 O O . TRP A 1 83 ? 10.245 -0.697 -1.365 1.00 97.00 83 TRP A O 1
ATOM 686 N N . SER A 1 84 ? 12.163 -0.664 -0.182 1.00 95.50 84 SER A N 1
ATOM 687 C CA . SER A 1 84 ? 13.079 -0.746 -1.330 1.00 95.50 84 SER A CA 1
ATOM 688 C C . SER A 1 84 ? 13.315 -2.177 -1.814 1.00 95.50 84 SER A C 1
ATOM 690 O O . SER A 1 84 ? 13.776 -2.370 -2.934 1.00 95.50 84 SER A O 1
ATOM 692 N N . ASP A 1 85 ? 13.016 -3.167 -0.969 1.00 94.00 85 ASP A N 1
ATOM 693 C CA . ASP A 1 85 ? 13.295 -4.577 -1.232 1.00 94.00 85 ASP A CA 1
ATOM 694 C C . ASP A 1 85 ? 12.008 -5.358 -1.502 1.00 94.00 85 ASP A C 1
ATOM 696 O O . ASP A 1 85 ? 10.955 -5.106 -0.905 1.00 94.00 85 ASP A O 1
ATOM 700 N N . ILE A 1 86 ? 12.118 -6.382 -2.344 1.00 95.50 86 ILE A N 1
ATOM 701 C CA . ILE A 1 86 ? 11.034 -7.326 -2.615 1.00 95.50 86 ILE A CA 1
ATOM 702 C C . ILE A 1 86 ? 10.873 -8.235 -1.395 1.00 95.50 86 ILE A C 1
ATOM 704 O O . ILE A 1 86 ? 11.778 -8.994 -1.052 1.00 95.50 86 ILE A O 1
ATOM 708 N N . LYS A 1 87 ? 9.707 -8.188 -0.748 1.00 95.94 87 LYS A N 1
ATOM 709 C CA . LYS A 1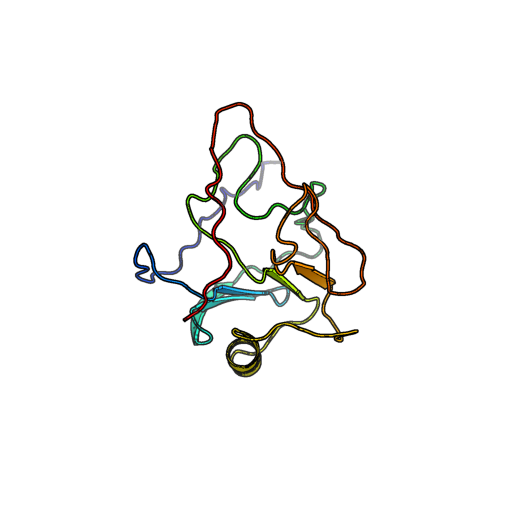 87 ? 9.375 -9.112 0.343 1.00 95.94 87 LYS A CA 1
ATOM 710 C C . LYS A 1 87 ? 8.895 -10.451 -0.215 1.00 95.94 87 LYS A C 1
ATOM 712 O O . LYS A 1 87 ? 8.025 -10.498 -1.086 1.00 95.94 87 LYS A O 1
ATOM 717 N N . SER A 1 88 ? 9.438 -11.545 0.307 1.00 96.88 88 SER A N 1
ATOM 718 C CA . SER A 1 88 ? 8.915 -12.893 0.072 1.00 96.88 88 SER A CA 1
ATOM 719 C C . SER A 1 88 ? 7.545 -13.072 0.729 1.00 96.88 88 SER A C 1
ATOM 721 O O . SER A 1 88 ? 7.214 -12.384 1.695 1.00 96.88 88 SER A O 1
ATOM 723 N N . GLU A 1 89 ? 6.752 -14.045 0.274 1.00 97.69 89 GLU A N 1
ATOM 724 C CA . GLU A 1 89 ? 5.446 -14.337 0.885 1.00 97.69 89 GLU A CA 1
ATOM 725 C C . GLU A 1 89 ? 5.550 -14.597 2.399 1.00 97.69 89 GLU A C 1
ATOM 727 O O . GLU A 1 89 ? 4.720 -14.125 3.179 1.00 97.69 89 GLU A O 1
ATOM 732 N N . ALA A 1 90 ? 6.594 -15.313 2.830 1.00 98.00 90 ALA A N 1
ATOM 733 C CA . ALA A 1 90 ? 6.837 -15.595 4.240 1.00 98.00 90 ALA A CA 1
ATOM 734 C C . ALA A 1 90 ? 7.083 -14.309 5.046 1.00 98.00 90 ALA A C 1
ATOM 736 O O . ALA A 1 90 ? 6.538 -14.159 6.140 1.00 98.00 90 ALA A O 1
ATOM 737 N N . GLU A 1 91 ? 7.849 -13.361 4.502 1.00 97.19 91 GLU A N 1
ATOM 738 C CA . GLU A 1 91 ? 8.080 -12.058 5.132 1.00 97.19 91 GLU A CA 1
ATOM 739 C C . GLU A 1 91 ? 6.812 -11.203 5.155 1.00 97.19 91 GLU A C 1
ATOM 741 O O . GLU A 1 91 ? 6.504 -10.608 6.190 1.00 97.19 91 GLU A O 1
ATOM 746 N N . VAL A 1 92 ? 6.038 -11.188 4.062 1.00 98.06 92 VAL A N 1
ATOM 747 C CA . VAL A 1 92 ? 4.740 -10.497 4.004 1.00 98.06 92 VAL A CA 1
ATOM 748 C C . VAL A 1 92 ? 3.822 -11.031 5.105 1.00 98.06 92 VAL A C 1
ATOM 750 O O . VAL A 1 92 ? 3.285 -10.258 5.898 1.00 98.06 92 VAL A O 1
ATOM 753 N N . ARG A 1 93 ? 3.691 -12.355 5.225 1.00 97.88 93 ARG A N 1
ATOM 754 C CA . ARG A 1 93 ? 2.862 -12.997 6.254 1.00 97.88 93 ARG A CA 1
ATOM 755 C C . ARG A 1 93 ? 3.369 -12.731 7.670 1.00 97.88 93 ARG A C 1
ATOM 757 O O . ARG A 1 93 ? 2.573 -12.495 8.573 1.00 97.88 93 ARG A O 1
ATOM 764 N N . ALA A 1 94 ? 4.683 -12.747 7.877 1.00 96.38 94 ALA A N 1
ATOM 765 C CA . ALA A 1 94 ? 5.283 -12.489 9.183 1.00 96.38 94 ALA A CA 1
ATOM 766 C C . ALA A 1 94 ? 5.195 -11.012 9.611 1.00 96.38 94 ALA A C 1
ATOM 768 O O . ALA A 1 94 ? 5.270 -10.728 10.812 1.00 96.38 94 ALA A O 1
ATOM 769 N N . GLY A 1 95 ? 5.078 -10.084 8.654 1.00 95.44 95 GLY A N 1
ATOM 770 C CA . GLY A 1 95 ? 5.065 -8.635 8.869 1.00 95.44 95 GLY A CA 1
ATOM 771 C C . GLY A 1 95 ? 3.691 -7.964 8.776 1.00 95.44 95 GLY A C 1
ATOM 772 O O . GLY A 1 95 ? 3.570 -6.807 9.186 1.00 95.44 95 GLY A O 1
ATOM 773 N N . MET A 1 96 ? 2.659 -8.648 8.268 1.00 95.94 96 MET A N 1
ATOM 774 C CA . MET A 1 96 ? 1.361 -8.028 7.955 1.00 95.94 96 MET A CA 1
ATOM 775 C C . MET A 1 96 ? 0.671 -7.356 9.149 1.00 95.94 96 MET A C 1
ATOM 777 O O . MET A 1 96 ? 0.080 -6.299 8.980 1.00 95.94 96 MET A O 1
ATOM 781 N N . ASN A 1 97 ? 0.837 -7.902 10.357 1.00 94.06 97 ASN A N 1
ATOM 782 C CA . ASN A 1 97 ? 0.220 -7.390 11.589 1.00 94.06 97 ASN A CA 1
ATOM 783 C C . ASN A 1 97 ? 1.229 -6.691 12.517 1.00 94.06 97 ASN A C 1
ATOM 785 O O . ASN A 1 97 ? 1.039 -6.656 13.732 1.00 94.06 97 ASN A O 1
ATOM 789 N N . LYS A 1 98 ? 2.353 -6.210 11.973 1.00 92.56 98 LYS A N 1
ATOM 790 C CA . LYS A 1 98 ? 3.439 -5.611 12.756 1.00 92.56 98 LYS A CA 1
ATOM 791 C C . LYS A 1 98 ? 3.715 -4.182 12.328 1.00 92.56 98 LYS A C 1
ATOM 793 O O . LYS A 1 98 ? 3.814 -3.900 11.137 1.00 92.56 98 LYS A O 1
ATOM 798 N N . VAL A 1 99 ? 3.967 -3.339 13.322 1.00 91.31 99 VAL A N 1
ATOM 799 C CA . VAL A 1 99 ? 4.591 -2.028 13.142 1.00 91.31 99 VAL A CA 1
ATOM 800 C C . VAL A 1 99 ? 6.106 -2.216 13.157 1.00 91.31 99 VAL A C 1
ATOM 802 O O . VAL A 1 99 ? 6.635 -3.034 13.914 1.00 91.31 99 VAL A O 1
ATOM 805 N N . CYS A 1 100 ? 6.806 -1.485 12.299 1.00 90.50 100 CYS A N 1
ATOM 806 C CA . CYS A 1 100 ? 8.267 -1.470 12.297 1.00 90.50 100 CYS A CA 1
ATOM 807 C C . CYS A 1 100 ? 8.721 -0.437 13.324 1.00 90.50 100 CYS A C 1
ATOM 809 O O . CYS A 1 100 ? 8.151 0.643 13.403 1.00 90.50 100 CYS A O 1
ATOM 811 N N . VAL A 1 101 ? 9.721 -0.767 14.133 1.00 84.19 101 VAL A N 1
ATOM 812 C CA . VAL A 1 101 ? 10.206 0.133 15.183 1.00 84.19 101 VAL A CA 1
ATOM 813 C C . VAL A 1 101 ? 11.685 0.411 14.971 1.00 84.19 101 VAL A C 1
ATOM 815 O O . VAL A 1 101 ? 12.466 -0.505 14.717 1.00 84.19 101 VAL A O 1
ATOM 818 N N . GLY A 1 102 ? 12.064 1.683 15.078 1.00 79.81 102 GLY A N 1
ATOM 819 C CA . GLY A 1 102 ? 13.431 2.131 14.825 1.00 79.81 102 GLY A CA 1
ATOM 820 C C . GLY A 1 102 ? 13.871 1.967 13.366 1.00 79.81 102 GLY A C 1
ATOM 821 O O . GLY A 1 102 ? 13.066 1.738 12.462 1.00 79.81 102 GLY A O 1
ATOM 822 N N . THR A 1 103 ? 15.179 2.092 13.134 1.00 81.25 103 THR A N 1
ATOM 823 C CA . THR A 1 103 ? 15.763 1.979 11.794 1.00 81.25 103 THR A CA 1
ATOM 824 C C . THR A 1 103 ? 15.645 0.545 11.286 1.00 81.25 103 THR A C 1
ATOM 826 O O . THR A 1 103 ? 16.360 -0.349 11.738 1.00 81.25 103 THR A O 1
ATOM 829 N N . THR A 1 104 ? 14.751 0.329 10.323 1.00 90.06 104 THR A N 1
ATOM 830 C CA . THR A 1 104 ? 14.571 -0.969 9.666 1.00 90.06 104 THR A CA 1
ATOM 831 C C . THR A 1 104 ? 15.166 -0.913 8.263 1.00 90.06 104 THR A C 1
ATOM 833 O O . THR A 1 104 ? 14.782 -0.064 7.462 1.00 90.06 104 THR A O 1
ATOM 836 N N . ALA A 1 105 ? 16.113 -1.805 7.958 1.00 91.12 105 ALA A N 1
ATOM 837 C CA . ALA A 1 105 ? 16.771 -1.837 6.653 1.00 91.12 105 ALA A CA 1
ATOM 838 C C . ALA A 1 105 ? 15.749 -1.999 5.514 1.00 91.12 105 ALA A C 1
ATOM 840 O O . ALA A 1 105 ? 14.844 -2.832 5.593 1.00 91.12 105 ALA A O 1
ATOM 841 N N . GLY A 1 106 ? 15.890 -1.168 4.482 1.00 93.75 106 GLY A N 1
ATOM 842 C CA . GLY A 1 106 ? 15.019 -1.160 3.308 1.00 93.75 106 GLY A CA 1
ATOM 843 C C . GLY A 1 106 ? 13.621 -0.568 3.525 1.00 93.75 106 GLY A C 1
ATOM 844 O O . GLY A 1 106 ? 12.837 -0.546 2.579 1.00 93.75 106 GLY A O 1
ATOM 845 N N . LEU A 1 107 ? 13.266 -0.089 4.726 1.00 96.50 107 LEU A N 1
ATOM 846 C CA . LEU A 1 107 ? 12.011 0.640 4.950 1.00 96.50 107 LEU A CA 1
ATOM 847 C C . LEU A 1 107 ? 12.182 2.092 4.489 1.00 96.50 107 LEU A C 1
ATOM 849 O O . LEU A 1 107 ? 12.993 2.829 5.047 1.00 96.50 107 LEU A O 1
ATOM 853 N N . LEU A 1 108 ? 11.413 2.501 3.480 1.00 96.00 108 LEU A N 1
ATOM 854 C CA . LEU A 1 108 ? 11.476 3.847 2.903 1.00 96.00 108 LEU A CA 1
ATOM 855 C C . LEU A 1 108 ? 10.495 4.809 3.574 1.00 96.00 108 LEU A C 1
ATOM 857 O O . LEU A 1 108 ? 10.842 5.963 3.807 1.00 96.00 108 LEU A O 1
ATOM 861 N N . ALA A 1 109 ? 9.296 4.336 3.905 1.00 96.38 109 ALA A N 1
ATOM 862 C CA . ALA A 1 109 ? 8.293 5.123 4.613 1.00 96.38 109 ALA A CA 1
ATOM 863 C C . ALA A 1 109 ? 7.348 4.219 5.409 1.00 96.38 109 ALA A C 1
ATOM 865 O O . ALA A 1 109 ? 7.069 3.085 5.000 1.00 96.38 109 ALA A O 1
ATOM 866 N N . GLN A 1 110 ? 6.839 4.734 6.526 1.00 96.25 110 GLN A N 1
ATOM 867 C CA . GLN A 1 110 ? 5.779 4.104 7.305 1.00 96.25 110 GLN A CA 1
ATOM 868 C C . GLN A 1 110 ? 4.853 5.153 7.907 1.00 96.25 110 GLN A C 1
ATOM 870 O O . GLN A 1 110 ? 5.299 6.001 8.669 1.00 96.25 110 GLN A O 1
ATOM 875 N N . TRP A 1 111 ? 3.558 5.026 7.637 1.00 95.25 111 TRP A N 1
ATOM 876 C CA . TRP A 1 111 ? 2.518 5.873 8.208 1.00 95.25 111 TRP A CA 1
ATOM 877 C C . TRP A 1 111 ? 1.523 5.002 8.970 1.00 95.25 111 TRP A C 1
ATOM 879 O O . TRP A 1 111 ? 0.798 4.200 8.380 1.00 95.25 111 TRP A O 1
ATOM 889 N N . THR A 1 112 ? 1.527 5.144 10.296 1.00 93.44 112 THR A N 1
ATOM 890 C CA . THR A 1 112 ? 0.701 4.325 11.204 1.00 93.44 112 THR A CA 1
ATOM 891 C C . THR A 1 112 ? -0.673 4.930 11.479 1.00 93.44 112 THR A C 1
ATOM 893 O O . THR A 1 112 ? -1.498 4.280 12.099 1.00 93.44 112 THR A O 1
ATOM 896 N N . PHE A 1 113 ? -0.907 6.188 11.083 1.00 90.94 113 PHE A N 1
ATOM 897 C CA . PHE A 1 113 ? -2.165 6.914 11.311 1.00 90.94 113 PHE A CA 1
ATOM 898 C C . PHE A 1 113 ? -2.636 6.940 12.785 1.00 90.94 113 PHE A C 1
ATOM 900 O O . PHE A 1 113 ? -3.823 7.112 13.072 1.00 90.94 113 PHE A O 1
ATOM 907 N N . ASN A 1 114 ? -1.707 6.795 13.737 1.00 89.94 114 ASN A N 1
ATOM 908 C CA . ASN A 1 114 ? -1.980 6.725 15.177 1.00 89.94 114 ASN A CA 1
ATOM 909 C C . ASN A 1 114 ? -1.695 8.043 15.928 1.00 89.94 114 ASN A C 1
ATOM 911 O O . ASN A 1 114 ? -1.713 8.071 17.158 1.00 89.94 114 ASN A O 1
ATOM 915 N N . GLU A 1 115 ? -1.455 9.155 15.229 1.00 86.31 115 GLU A N 1
ATOM 916 C CA . GLU A 1 115 ? -1.149 10.470 15.819 1.00 86.31 115 GLU A CA 1
ATOM 917 C C . GLU A 1 115 ? -2.333 11.054 16.610 1.00 86.31 115 GLU A C 1
ATOM 919 O O . GLU A 1 115 ? -2.174 11.929 17.464 1.00 86.31 115 GLU A O 1
ATOM 924 N N . GLY A 1 116 ? -3.546 10.569 16.335 1.00 79.00 116 GLY A N 1
ATOM 925 C CA . GLY A 1 116 ? -4.766 10.864 17.086 1.00 79.00 116 GLY A CA 1
ATOM 926 C C . GLY A 1 116 ? -5.376 12.252 16.851 1.00 79.00 116 GLY A C 1
ATOM 927 O O . GLY A 1 116 ? -6.573 12.418 17.103 1.00 79.00 116 GLY A O 1
ATOM 928 N N . SER A 1 117 ? -4.602 13.239 16.386 1.00 76.62 117 SER A N 1
ATOM 929 C CA . SER A 1 117 ? -5.076 14.572 15.984 1.00 76.62 117 SER A CA 1
ATOM 930 C C . SER A 1 117 ? -4.039 15.332 15.148 1.00 76.62 117 SER A C 1
ATOM 932 O O . SER A 1 117 ? -2.856 15.011 15.195 1.00 76.62 117 SER A O 1
ATOM 934 N N . GLY A 1 118 ? -4.479 16.384 14.453 1.00 79.94 118 GLY A N 1
ATOM 935 C CA . GLY A 1 118 ? -3.630 17.225 13.606 1.00 79.94 118 GLY A CA 1
ATOM 936 C C . GLY A 1 118 ? -3.869 16.981 12.118 1.00 79.94 118 GLY A C 1
ATOM 937 O O . GLY A 1 118 ? -4.696 16.158 11.736 1.00 79.94 118 GLY A O 1
ATOM 938 N N . GLU A 1 119 ? -3.167 17.744 11.282 1.00 82.62 119 GLU A N 1
ATOM 939 C CA . GLU A 1 119 ? -3.260 17.638 9.817 1.00 82.62 119 GLU A CA 1
ATOM 940 C C . GLU A 1 119 ? -2.054 16.917 9.197 1.00 82.62 119 GLU A C 1
ATOM 942 O O . GLU A 1 119 ? -2.019 16.715 7.986 1.00 82.62 119 GLU A O 1
ATOM 947 N N . GLN A 1 120 ? -1.077 16.519 10.018 1.00 87.94 120 GLN A N 1
ATOM 948 C CA . GLN A 1 120 ? 0.119 15.804 9.578 1.00 87.94 120 GLN A CA 1
ATOM 949 C C . GLN A 1 120 ? 0.014 14.311 9.874 1.00 87.94 120 GLN A C 1
ATOM 951 O O . GLN A 1 120 ? -0.507 13.912 10.915 1.00 87.94 120 GLN A O 1
ATOM 956 N N . VAL A 1 121 ? 0.574 13.514 8.970 1.00 91.19 121 VAL A N 1
ATOM 957 C CA . VAL A 1 121 ? 0.776 12.073 9.122 1.00 91.19 121 VAL A CA 1
ATOM 958 C C . VAL A 1 121 ? 2.278 11.843 9.220 1.00 91.19 121 VAL A C 1
ATOM 960 O O . VAL A 1 121 ? 3.028 12.223 8.319 1.00 91.19 121 VAL A O 1
ATOM 963 N N . ILE A 1 122 ? 2.745 11.273 10.324 1.00 92.56 122 ILE A N 1
ATOM 964 C CA . ILE A 1 122 ? 4.176 11.192 10.609 1.00 92.56 122 ILE A CA 1
ATOM 965 C C . ILE A 1 122 ? 4.750 9.943 9.944 1.00 92.56 122 ILE A C 1
ATOM 967 O O . ILE A 1 122 ? 4.215 8.845 10.087 1.00 92.56 122 ILE A O 1
ATOM 971 N N . ASP A 1 123 ? 5.867 10.110 9.236 1.00 94.69 123 ASP A N 1
ATOM 972 C CA . ASP A 1 123 ? 6.665 8.984 8.764 1.00 94.69 123 ASP A CA 1
ATOM 973 C C . ASP A 1 123 ? 7.521 8.433 9.912 1.00 94.69 123 ASP A C 1
ATOM 975 O O . ASP A 1 123 ? 8.548 9.009 10.290 1.00 94.69 123 ASP A O 1
ATOM 979 N N . THR A 1 124 ? 7.110 7.295 10.469 1.00 94.38 124 THR A N 1
ATOM 980 C CA . THR A 1 124 ? 7.795 6.637 11.589 1.00 94.38 124 THR A CA 1
ATOM 981 C C . THR A 1 124 ? 9.030 5.840 11.162 1.00 94.38 124 THR A C 1
ATOM 983 O O . THR A 1 124 ? 9.735 5.321 12.027 1.00 94.38 124 THR A O 1
ATOM 986 N N . SER A 1 125 ? 9.351 5.770 9.861 1.00 93.75 125 SER A N 1
ATOM 987 C CA . SER A 1 125 ? 10.567 5.096 9.367 1.00 93.75 125 SER A CA 1
ATOM 988 C C . SER A 1 125 ? 11.863 5.842 9.712 1.00 93.75 125 SER A C 1
ATOM 990 O O . SER A 1 125 ? 12.944 5.254 9.695 1.00 93.75 125 SER A O 1
ATOM 992 N N . GLY A 1 126 ? 11.761 7.138 10.027 1.00 91.38 126 GLY A N 1
ATOM 993 C CA . GLY A 1 126 ? 12.905 8.023 10.256 1.00 91.38 126 GLY A CA 1
ATOM 994 C C . GLY A 1 126 ? 13.405 8.753 9.003 1.00 91.38 126 GLY A C 1
ATOM 995 O O . GLY A 1 126 ? 14.296 9.596 9.119 1.00 91.38 126 GLY A O 1
ATOM 996 N N . ASN A 1 127 ? 12.809 8.502 7.831 1.00 92.75 127 ASN A N 1
ATOM 997 C CA . ASN A 1 127 ? 13.209 9.122 6.562 1.00 92.75 127 ASN A CA 1
ATOM 998 C C . ASN A 1 127 ? 12.521 10.467 6.276 1.00 92.75 127 ASN A C 1
ATOM 1000 O O . ASN A 1 127 ? 12.836 11.117 5.282 1.00 92.75 127 ASN A O 1
ATOM 1004 N N . LYS A 1 128 ? 11.651 10.929 7.186 1.00 92.88 128 LYS A N 1
ATOM 1005 C CA . LYS A 1 128 ? 10.982 12.242 7.147 1.00 92.88 128 LYS A CA 1
ATOM 1006 C C . LYS A 1 128 ? 10.066 12.440 5.934 1.00 92.88 128 LYS A C 1
ATOM 1008 O O . LYS A 1 128 ? 9.811 13.581 5.551 1.00 92.88 128 LYS A O 1
ATOM 1013 N N . ASN A 1 129 ? 9.512 11.364 5.380 1.00 94.06 129 ASN A N 1
ATOM 1014 C CA . ASN A 1 129 ? 8.482 11.427 4.343 1.00 94.06 129 ASN A CA 1
ATOM 1015 C C . ASN A 1 129 ? 7.102 11.722 4.960 1.00 94.06 129 ASN A C 1
ATOM 1017 O O . ASN A 1 129 ? 6.143 10.989 4.743 1.00 94.06 129 ASN A O 1
ATOM 1021 N N . ASN A 1 130 ? 6.995 12.749 5.806 1.00 94.12 130 ASN A N 1
ATOM 1022 C CA . ASN A 1 130 ? 5.737 13.072 6.479 1.00 94.12 130 ASN A CA 1
ATOM 1023 C C . ASN A 1 130 ? 4.657 13.428 5.448 1.00 94.12 130 ASN A C 1
ATOM 1025 O O . ASN A 1 130 ? 4.908 14.193 4.518 1.00 94.12 130 ASN A O 1
ATOM 1029 N N . GLY A 1 131 ? 3.457 12.891 5.641 1.00 91.12 131 GLY A N 1
ATOM 1030 C CA . GLY A 1 131 ? 2.277 13.226 4.855 1.00 91.12 131 GLY A CA 1
ATOM 1031 C C . GLY A 1 131 ? 1.482 14.377 5.469 1.00 91.12 131 GLY A C 1
ATOM 1032 O O . GLY A 1 131 ? 1.680 14.766 6.624 1.00 91.12 131 GLY A O 1
ATOM 1033 N N . ALA A 1 132 ? 0.527 14.891 4.702 1.00 88.38 132 ALA A N 1
ATOM 1034 C CA . ALA A 1 132 ? -0.488 15.822 5.172 1.00 88.38 132 ALA A CA 1
ATOM 1035 C C . ALA A 1 132 ? -1.859 15.400 4.634 1.00 88.38 132 ALA A C 1
ATOM 1037 O O . ALA A 1 132 ? -1.958 14.852 3.536 1.00 88.38 132 ALA A O 1
ATOM 1038 N N . PHE A 1 133 ? -2.917 15.650 5.402 1.00 82.25 133 PHE A N 1
ATOM 1039 C CA . PHE A 1 133 ? -4.277 15.419 4.926 1.00 82.25 133 PHE A CA 1
ATOM 1040 C C . PHE A 1 133 ? -4.690 16.522 3.949 1.00 82.25 133 PHE A C 1
ATOM 1042 O O . PHE A 1 133 ? -4.735 17.698 4.311 1.00 82.25 133 PHE A O 1
ATOM 1049 N N . GLU A 1 134 ? -5.062 16.146 2.727 1.00 73.69 134 GLU A N 1
ATOM 1050 C CA . GLU A 1 134 ? -5.661 17.083 1.778 1.00 73.69 134 GLU A CA 1
ATOM 1051 C C . GLU A 1 134 ? -7.168 17.218 2.030 1.00 73.69 134 GLU A C 1
ATOM 1053 O O . GLU A 1 134 ? -7.921 16.242 2.022 1.00 73.69 134 GLU A O 1
ATOM 1058 N N . ARG A 1 135 ? -7.632 18.450 2.264 1.00 61.84 135 ARG A N 1
ATOM 1059 C CA . ARG A 1 135 ? -9.061 18.763 2.391 1.00 61.84 135 ARG A CA 1
ATOM 1060 C C . ARG A 1 135 ? -9.632 19.065 1.008 1.00 61.84 135 ARG A C 1
ATOM 1062 O O . ARG A 1 135 ? -9.334 20.116 0.447 1.00 61.84 135 ARG A O 1
ATOM 1069 N N . TYR A 1 136 ? -10.509 18.213 0.484 1.00 56.91 136 TYR A N 1
ATOM 1070 C CA . TYR A 1 136 ? -11.272 18.546 -0.723 1.00 56.91 136 TYR A CA 1
ATOM 1071 C C . TYR A 1 136 ? -12.586 19.255 -0.359 1.00 56.91 136 TYR A C 1
ATOM 1073 O O . TYR A 1 136 ? -13.352 18.801 0.496 1.00 56.91 136 TYR A O 1
ATOM 1081 N N . ALA A 1 137 ? -12.842 20.401 -0.998 1.00 39.72 137 ALA A N 1
ATOM 1082 C CA . ALA A 1 137 ? -14.083 21.159 -0.859 1.00 39.72 137 ALA A CA 1
ATOM 1083 C C . ALA A 1 137 ? -15.254 20.339 -1.429 1.00 39.72 137 ALA A C 1
ATOM 1085 O O . ALA A 1 137 ? -15.402 20.206 -2.639 1.00 39.72 137 ALA A O 1
ATOM 1086 N N . GLY A 1 138 ? -16.056 19.752 -0.542 1.00 41.69 138 GLY A N 1
ATOM 1087 C CA . GLY A 1 138 ? -17.147 18.841 -0.908 1.00 41.69 138 GLY A CA 1
ATOM 1088 C C . GLY A 1 138 ? -17.765 18.087 0.268 1.00 41.69 138 GLY A C 1
ATOM 1089 O O . GLY A 1 138 ? -18.863 17.566 0.134 1.00 41.69 138 GLY A O 1
ATOM 1090 N N . GLY A 1 139 ? -17.118 18.115 1.437 1.00 40.94 139 GLY A N 1
ATOM 1091 C CA . GLY A 1 139 ? -17.706 17.639 2.684 1.00 40.94 139 GLY A CA 1
ATOM 1092 C C . GLY A 1 139 ? -17.524 16.141 2.883 1.00 40.94 139 GLY A C 1
ATOM 1093 O O . GLY A 1 139 ? -18.265 15.332 2.342 1.00 40.94 139 GLY A O 1
ATOM 1094 N N . VAL A 1 140 ? -16.583 15.790 3.754 1.00 44.84 140 VAL A N 1
ATOM 1095 C CA . VAL A 1 140 ? -16.683 14.568 4.549 1.00 44.84 140 VAL A CA 1
ATOM 1096 C C . VAL A 1 140 ? -16.396 14.967 5.989 1.00 44.84 140 VAL A C 1
ATOM 1098 O O . VAL A 1 140 ? -15.309 15.438 6.325 1.00 44.84 140 VAL A O 1
ATOM 1101 N N . GLU A 1 141 ? -17.413 14.830 6.835 1.00 39.50 141 GLU A N 1
ATOM 1102 C CA . GLU A 1 141 ? -17.254 14.833 8.282 1.00 39.50 141 GLU A CA 1
ATOM 1103 C C . GLU A 1 141 ? -16.557 13.520 8.660 1.00 39.50 141 GLU A C 1
ATOM 1105 O O . GLU A 1 141 ? -17.155 12.445 8.626 1.00 39.50 141 GLU A O 1
ATOM 1110 N N . LEU A 1 142 ? -15.264 13.588 8.974 1.00 43.75 142 LEU A N 1
ATOM 1111 C CA . LEU A 1 142 ? -14.512 12.422 9.426 1.00 43.75 142 LEU A CA 1
ATOM 1112 C C . LEU A 1 142 ? -14.872 12.148 10.885 1.00 43.75 142 LEU A C 1
ATOM 1114 O O . LEU A 1 142 ? -14.355 12.785 11.807 1.00 43.75 142 LEU A O 1
ATOM 1118 N N . ARG A 1 143 ? -15.770 11.185 11.110 1.00 40.44 143 ARG A N 1
ATOM 1119 C CA . ARG A 1 143 ? -15.969 10.637 12.452 1.00 40.44 143 ARG A CA 1
ATOM 1120 C C . ARG A 1 143 ? -14.703 9.897 12.869 1.00 40.44 143 ARG A C 1
ATOM 1122 O O . ARG A 1 143 ? -14.380 8.834 12.350 1.00 40.44 143 ARG A O 1
ATOM 1129 N N . ARG A 1 144 ? -14.001 10.502 13.828 1.00 49.94 144 ARG A N 1
ATOM 1130 C CA . ARG A 1 144 ? -12.899 9.922 14.598 1.00 49.94 144 ARG A CA 1
ATOM 1131 C C . ARG A 1 144 ? -13.297 8.542 15.115 1.00 49.94 144 ARG A C 1
ATOM 1133 O O . ARG A 1 144 ? -14.279 8.443 15.845 1.00 49.94 144 ARG A O 1
ATOM 1140 N N . VAL A 1 145 ? -12.493 7.520 14.843 1.00 48.19 145 VAL A N 1
ATOM 1141 C CA . VAL A 1 145 ? -12.536 6.272 15.610 1.00 48.19 145 VAL A CA 1
ATOM 1142 C C . VAL A 1 145 ? -11.097 5.846 15.873 1.00 48.19 145 VAL A C 1
ATOM 1144 O O . VAL A 1 145 ? -10.309 5.692 14.946 1.00 48.19 145 VAL A O 1
ATOM 1147 N N . GLN A 1 146 ? -10.744 5.755 17.160 1.00 40.25 146 GLN A N 1
ATOM 1148 C CA . GLN A 1 146 ? -9.500 5.134 17.618 1.00 40.25 146 GLN A CA 1
ATOM 1149 C C . GLN A 1 146 ? -9.394 3.743 16.993 1.00 40.25 146 GLN A C 1
ATOM 1151 O O . GLN A 1 146 ? -10.400 3.041 16.929 1.00 40.25 146 GLN A O 1
ATOM 1156 N N . SER A 1 147 ? -8.200 3.345 16.561 1.00 45.09 147 SER A N 1
ATOM 1157 C CA . SER A 1 147 ? -7.925 2.002 16.055 1.00 45.09 147 SER A CA 1
ATOM 1158 C C . SER A 1 147 ? -8.186 0.951 17.146 1.00 45.09 147 SER A C 1
ATOM 1160 O O . SER A 1 147 ? -7.290 0.488 17.843 1.00 45.09 147 SER A O 1
ATOM 1162 N N . SER A 1 148 ? -9.441 0.541 17.324 1.00 38.56 148 SER A N 1
ATOM 1163 C CA . SER A 1 148 ? -9.765 -0.692 18.029 1.00 38.56 148 SER A CA 1
ATOM 1164 C C . SER A 1 148 ? -9.619 -1.823 17.020 1.00 38.56 148 SER A C 1
ATOM 1166 O O . SER A 1 148 ? -10.602 -2.291 16.442 1.00 38.56 148 SER A O 1
ATOM 1168 N N . ARG A 1 149 ? -8.366 -2.217 16.762 1.00 49.81 149 ARG A N 1
ATOM 1169 C CA . ARG A 1 149 ? -8.098 -3.551 16.219 1.00 49.81 149 ARG A CA 1
ATOM 1170 C C . ARG A 1 149 ? -8.749 -4.559 17.183 1.00 49.81 149 ARG A C 1
ATOM 1172 O O . ARG A 1 149 ? -8.573 -4.387 18.392 1.00 49.81 149 ARG A O 1
ATOM 1179 N N . PRO A 1 150 ? -9.524 -5.543 16.705 1.00 37.16 150 PRO A N 1
ATOM 1180 C CA . PRO A 1 150 ? -9.766 -6.742 17.494 1.00 37.16 150 PRO A CA 1
ATOM 1181 C C . PRO A 1 150 ? -8.447 -7.458 17.821 1.00 37.16 150 PRO A C 1
ATOM 1183 O O . PRO A 1 150 ? -7.485 -7.335 17.024 1.00 37.16 150 PRO A O 1
#

Secondary structure (DSSP, 8-state):
------------------TT----EEEEE-SSEEEEEETTEEEEEEE----TT-----SS---SSB-TTS-B--S----EEEESSPPPHHHHHHHTT----S--TTEEEEE-----SSSEE-BTTSS---EE----TT------------

Organism: NCBI:txid127549

Radius of gyration: 17.37 Å; chains: 1; bounding box: 34×37×54 Å

pLDDT: mean 81.93, std 18.56, range [36.12, 98.06]